Protein AF-A0A1H4U6W4-F1 (afdb_monomer_lite)

Structure (mmCIF, N/CA/C/O backbone):
data_AF-A0A1H4U6W4-F1
#
_entry.id   AF-A0A1H4U6W4-F1
#
loop_
_atom_site.group_PDB
_atom_site.id
_atom_site.type_symbol
_atom_site.label_atom_id
_atom_site.label_alt_id
_atom_site.label_comp_id
_atom_site.label_asym_id
_atom_site.label_entity_id
_atom_site.label_seq_id
_atom_site.pdbx_PDB_ins_code
_atom_site.Cartn_x
_atom_site.Cartn_y
_atom_site.Cartn_z
_atom_site.occupancy
_atom_site.B_iso_or_equiv
_atom_site.auth_seq_id
_atom_site.auth_comp_id
_atom_site.auth_asym_id
_atom_site.auth_atom_id
_atom_site.pdbx_PDB_model_num
ATOM 1 N N . MET A 1 1 ? 46.409 -3.070 49.818 1.00 46.53 1 MET A N 1
ATOM 2 C CA . MET A 1 1 ? 45.273 -2.183 49.478 1.00 46.53 1 MET A CA 1
ATOM 3 C C . MET A 1 1 ? 43.988 -2.820 49.989 1.00 46.53 1 MET A C 1
ATOM 5 O O . MET A 1 1 ? 43.854 -4.032 49.904 1.00 46.53 1 MET A O 1
ATOM 9 N N . ARG A 1 2 ? 43.127 -2.022 50.632 1.00 44.28 2 ARG A N 1
ATOM 10 C CA . ARG A 1 2 ? 41.906 -2.441 51.346 1.00 44.28 2 ARG A CA 1
ATOM 11 C C . ARG A 1 2 ? 40.832 -2.914 50.364 1.00 44.28 2 ARG A C 1
ATOM 13 O O . ARG A 1 2 ? 40.706 -2.347 49.285 1.00 44.28 2 ARG A O 1
ATOM 20 N N . GLY A 1 3 ? 40.068 -3.929 50.761 1.00 44.47 3 GLY A N 1
ATOM 21 C CA . GLY A 1 3 ? 38.990 -4.494 49.958 1.00 44.47 3 GLY A CA 1
ATOM 22 C C . GLY A 1 3 ? 37.718 -3.648 49.907 1.00 44.47 3 GLY A C 1
ATOM 23 O O . GLY A 1 3 ? 37.518 -2.744 50.721 1.00 44.47 3 GLY A O 1
ATOM 24 N N . LYS A 1 4 ? 36.846 -4.025 48.966 1.00 52.56 4 LYS A N 1
ATOM 25 C CA . LYS A 1 4 ? 35.406 -4.258 49.164 1.00 52.56 4 LYS A CA 1
ATOM 26 C C . LYS A 1 4 ? 34.798 -4.856 47.882 1.00 52.56 4 LYS A C 1
ATOM 28 O O . LYS A 1 4 ? 34.971 -4.270 46.816 1.00 52.56 4 LYS A O 1
ATOM 33 N N . PRO A 1 5 ? 34.079 -5.987 47.969 1.00 54.25 5 PRO A N 1
ATOM 34 C CA . PRO A 1 5 ? 33.158 -6.434 46.935 1.00 54.25 5 PRO A CA 1
ATOM 35 C C . PRO A 1 5 ? 31.818 -5.706 47.121 1.00 54.25 5 PRO A C 1
ATOM 37 O O . PRO A 1 5 ? 31.262 -5.720 48.217 1.00 54.25 5 PRO A O 1
ATOM 40 N N . SER A 1 6 ? 31.278 -5.101 46.063 1.00 52.56 6 SER A N 1
ATOM 41 C CA . SER A 1 6 ? 29.922 -4.535 46.078 1.00 52.56 6 SER A CA 1
ATOM 42 C C . SER A 1 6 ? 29.058 -5.217 45.023 1.00 52.56 6 SER A C 1
ATOM 44 O O . SER A 1 6 ? 29.023 -4.842 43.857 1.00 52.56 6 SER A O 1
ATOM 46 N N . THR A 1 7 ? 28.438 -6.306 45.474 1.00 53.44 7 THR A N 1
ATOM 47 C CA . THR A 1 7 ? 27.003 -6.592 45.338 1.00 53.44 7 THR A CA 1
ATOM 48 C C . THR A 1 7 ? 26.275 -6.088 44.084 1.00 53.44 7 THR A C 1
ATOM 50 O O . THR A 1 7 ? 25.830 -4.949 43.981 1.00 53.44 7 THR A O 1
ATOM 53 N N . ARG A 1 8 ? 26.016 -7.058 43.197 1.00 51.00 8 ARG A N 1
ATOM 54 C CA . ARG A 1 8 ? 24.739 -7.314 42.505 1.00 51.00 8 ARG A CA 1
ATOM 55 C C . ARG A 1 8 ? 23.576 -6.451 43.041 1.00 51.00 8 ARG A C 1
ATOM 57 O O . ARG A 1 8 ? 23.057 -6.735 44.119 1.00 51.00 8 ARG A O 1
ATOM 64 N N . ARG A 1 9 ? 23.099 -5.481 42.257 1.00 53.97 9 ARG A N 1
ATOM 65 C CA . ARG A 1 9 ? 21.716 -4.996 42.365 1.00 53.97 9 ARG A CA 1
ATOM 66 C C . ARG A 1 9 ? 20.900 -5.589 41.229 1.00 53.97 9 ARG A C 1
ATOM 68 O O . ARG A 1 9 ? 21.037 -5.220 40.069 1.00 53.97 9 ARG A O 1
ATOM 75 N N . ARG A 1 10 ? 20.106 -6.589 41.601 1.00 52.59 10 ARG A N 1
ATOM 76 C CA . ARG A 1 10 ? 18.840 -6.897 40.950 1.00 52.59 10 ARG A CA 1
ATOM 77 C C . ARG A 1 10 ? 17.852 -5.887 41.512 1.00 52.59 10 ARG A C 1
ATOM 79 O O . ARG A 1 10 ? 17.620 -5.930 42.713 1.00 52.59 10 ARG A O 1
ATOM 86 N N . ASP A 1 11 ? 17.273 -5.056 40.664 1.00 53.28 11 ASP A N 1
ATOM 87 C CA . ASP A 1 11 ? 16.037 -4.358 41.000 1.00 53.28 11 ASP A CA 1
ATOM 88 C C . ASP A 1 11 ? 14.939 -4.927 40.098 1.00 53.28 11 ASP A C 1
ATOM 90 O O . ASP A 1 11 ? 14.621 -4.445 39.015 1.00 53.28 11 ASP A O 1
ATOM 94 N N . THR A 1 12 ? 14.437 -6.074 40.550 1.00 48.12 12 THR A N 1
ATOM 95 C CA . THR A 1 12 ? 13.116 -6.616 40.245 1.00 48.12 12 THR A CA 1
ATOM 96 C C . THR A 1 12 ? 12.065 -5.663 40.804 1.00 48.12 12 THR A C 1
ATOM 98 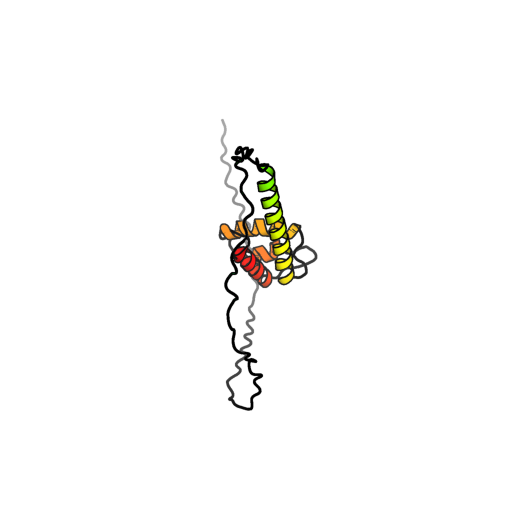O O . THR A 1 12 ? 11.915 -5.578 42.021 1.00 48.12 12 THR A O 1
ATOM 101 N N . LEU A 1 13 ? 11.311 -4.992 39.935 1.00 45.59 13 LEU A N 1
ATOM 102 C CA . LEU A 1 13 ? 10.029 -4.400 40.307 1.00 45.59 13 LEU A CA 1
ATOM 103 C C . LEU A 1 13 ? 8.924 -5.401 39.972 1.00 45.59 13 LEU A C 1
ATOM 105 O O . LEU A 1 13 ? 8.664 -5.722 38.814 1.00 45.59 13 LEU A O 1
ATOM 109 N N . ALA A 1 14 ? 8.345 -5.946 41.037 1.00 43.69 14 ALA A N 1
ATOM 110 C CA . ALA A 1 14 ? 7.230 -6.868 41.022 1.00 43.69 14 ALA A CA 1
ATOM 111 C C . ALA A 1 14 ? 5.891 -6.124 40.900 1.00 43.69 14 ALA A C 1
ATOM 113 O O . ALA A 1 14 ? 5.658 -5.133 41.582 1.00 43.69 14 ALA A O 1
ATOM 114 N N . ALA A 1 15 ? 5.042 -6.678 40.034 1.00 45.62 15 ALA A N 1
ATOM 115 C CA . ALA A 1 15 ? 3.615 -6.959 40.195 1.00 45.62 15 ALA A CA 1
ATOM 116 C C . ALA A 1 15 ? 2.697 -5.965 40.930 1.00 45.62 15 ALA A C 1
ATOM 118 O O . ALA A 1 15 ? 2.799 -5.747 42.132 1.00 45.62 15 ALA A O 1
ATOM 119 N N . SER A 1 16 ? 1.659 -5.542 40.207 1.00 45.97 16 SER A N 1
ATOM 120 C CA . SER A 1 16 ? 0.279 -5.270 40.650 1.00 45.97 16 SER A CA 1
ATOM 121 C C . SER A 1 16 ? -0.557 -5.128 39.365 1.00 45.97 16 SER A C 1
ATOM 123 O O . SER A 1 16 ? -0.086 -4.484 38.439 1.00 45.97 16 SER A O 1
ATOM 125 N N . ALA A 1 17 ? -1.760 -5.647 39.150 1.00 48.41 17 ALA A N 1
ATOM 126 C CA . ALA A 1 17 ? -2.612 -6.620 39.809 1.00 48.41 17 ALA A CA 1
ATOM 127 C C . ALA A 1 17 ? -3.635 -7.060 38.737 1.00 48.41 17 ALA A C 1
ATOM 129 O O . ALA A 1 17 ? -4.030 -6.263 37.885 1.00 48.41 17 ALA A O 1
ATOM 130 N N . ALA A 1 18 ? -4.036 -8.327 38.760 1.00 49.56 18 ALA A N 1
ATOM 131 C CA . ALA A 1 18 ? -5.099 -8.866 37.924 1.00 49.56 18 ALA A CA 1
ATOM 132 C C . ALA A 1 18 ? -6.479 -8.339 38.356 1.00 49.56 18 ALA A C 1
ATOM 134 O O . ALA A 1 18 ? -6.756 -8.294 39.549 1.00 49.56 18 ALA A O 1
ATOM 135 N N . LEU A 1 19 ? -7.328 -8.023 37.376 1.00 46.34 19 LEU A N 1
ATOM 136 C CA . LEU A 1 19 ? -8.802 -7.983 37.372 1.00 46.34 19 LEU A CA 1
ATOM 137 C C . LEU A 1 19 ? -9.170 -7.948 35.873 1.00 46.34 19 LEU A C 1
ATOM 139 O O . LEU A 1 19 ? -8.612 -7.137 35.147 1.00 46.34 19 LEU A O 1
ATOM 143 N N . GLY A 1 20 ? -10.016 -8.778 35.271 1.00 42.88 20 GLY A N 1
ATOM 144 C CA . GLY A 1 20 ? -10.996 -9.744 35.747 1.00 42.88 20 GLY A CA 1
ATOM 145 C C . GLY A 1 20 ? -12.145 -9.756 34.722 1.00 42.88 20 GLY A C 1
ATOM 146 O O . GLY A 1 20 ? -12.587 -8.684 34.331 1.00 42.88 20 GLY A O 1
ATOM 147 N N . ALA A 1 21 ? -12.594 -10.954 34.317 1.00 49.44 21 ALA A N 1
ATOM 148 C CA . ALA A 1 21 ? -13.807 -11.287 33.536 1.00 49.44 21 ALA A CA 1
ATOM 149 C C . ALA A 1 21 ? -13.911 -10.721 32.093 1.00 49.44 21 ALA A C 1
ATOM 151 O O . ALA A 1 21 ? -13.955 -9.521 31.877 1.00 49.44 21 ALA A O 1
ATOM 152 N N . ALA A 1 22 ? -13.862 -11.512 31.014 1.00 50.16 22 ALA A N 1
ATOM 153 C CA . ALA A 1 22 ? -14.763 -12.596 30.592 1.00 50.16 22 ALA A CA 1
ATOM 154 C C . ALA A 1 22 ? -16.222 -12.155 30.368 1.00 50.16 22 ALA A C 1
ATOM 156 O O . ALA A 1 22 ? -17.057 -12.294 31.254 1.00 50.16 22 ALA A O 1
ATOM 157 N N . THR A 1 23 ? -16.538 -11.747 29.137 1.00 49.44 23 THR A N 1
ATOM 158 C CA . THR A 1 23 ? -17.865 -11.951 28.539 1.00 49.44 23 THR A CA 1
ATOM 159 C C . THR A 1 23 ? -17.707 -12.386 27.082 1.00 49.44 23 THR A C 1
ATOM 161 O O . THR A 1 23 ? -17.345 -11.620 26.194 1.00 49.44 23 THR A O 1
ATOM 164 N N . VAL A 1 24 ? -17.958 -13.674 26.858 1.00 48.91 24 VAL A N 1
ATOM 165 C CA . VAL A 1 24 ? -18.240 -14.259 25.549 1.00 48.91 24 VAL A CA 1
ATOM 166 C C . VAL A 1 24 ? -19.723 -14.017 25.280 1.00 48.91 24 VAL A C 1
ATOM 168 O O . VAL A 1 24 ? -20.562 -14.497 26.037 1.00 48.91 24 VAL A O 1
ATOM 171 N N . LEU A 1 25 ? -20.051 -13.304 24.206 1.00 47.47 25 LEU A N 1
ATOM 172 C CA . LEU A 1 25 ? -21.376 -13.363 23.592 1.00 47.47 25 LEU A CA 1
ATOM 173 C C . LEU A 1 25 ? -21.208 -13.911 22.177 1.00 47.47 25 LEU A C 1
ATOM 175 O O . LEU A 1 25 ? -20.931 -13.193 21.221 1.00 47.47 25 LEU A O 1
ATOM 179 N N . LEU A 1 26 ? -21.341 -15.233 22.091 1.00 46.50 26 LEU A N 1
ATOM 180 C CA . LEU A 1 26 ? -21.614 -15.955 20.860 1.00 46.50 26 LEU A CA 1
ATOM 181 C C . LEU A 1 26 ? -22.998 -15.519 20.362 1.00 46.50 26 LEU A C 1
ATOM 183 O O . LEU A 1 26 ? -24.005 -15.944 20.923 1.00 46.50 26 LEU A O 1
ATOM 187 N N . LEU A 1 27 ? -23.067 -14.709 19.303 1.00 49.84 27 LEU A N 1
ATOM 188 C CA . LEU A 1 27 ? -24.249 -14.723 18.443 1.00 49.84 27 LEU A CA 1
ATOM 189 C C . LEU A 1 27 ? -24.073 -15.831 17.407 1.00 49.84 27 LEU A C 1
ATOM 191 O O . LEU A 1 27 ? -23.574 -15.637 16.302 1.00 49.84 27 LEU A O 1
ATOM 195 N N . THR A 1 28 ? -24.501 -17.020 17.817 1.00 48.09 28 THR A N 1
ATOM 196 C CA . THR A 1 28 ? -24.935 -18.106 16.945 1.00 48.09 28 THR A CA 1
ATOM 197 C C . THR A 1 28 ? -26.137 -17.639 16.124 1.00 48.09 28 THR A C 1
ATOM 199 O O . THR A 1 28 ? -27.280 -17.728 16.569 1.00 48.09 28 THR A O 1
ATOM 202 N N . GLY A 1 29 ? -25.883 -17.132 14.920 1.00 37.94 29 GLY A N 1
ATOM 203 C CA . GLY A 1 29 ? -26.891 -17.003 13.872 1.00 37.94 29 GLY A CA 1
ATOM 204 C C . GLY A 1 29 ? -27.026 -18.330 13.134 1.00 37.94 29 GLY A C 1
ATOM 205 O O . GLY A 1 29 ? -26.428 -18.516 12.081 1.00 37.94 29 GLY A O 1
ATOM 206 N N . CYS A 1 30 ? -27.765 -19.262 13.734 1.00 47.97 30 CYS A N 1
ATOM 207 C CA . CYS A 1 30 ? -28.233 -20.483 13.092 1.00 47.97 30 CYS A CA 1
ATOM 208 C C . CYS A 1 30 ? -29.478 -20.112 12.272 1.00 47.97 30 CYS A C 1
ATOM 210 O O . CYS A 1 30 ? -30.535 -19.853 12.842 1.00 47.97 30 CYS A O 1
ATOM 212 N N . GLY A 1 31 ? -29.330 -20.000 10.954 1.00 36.12 31 GLY A N 1
ATOM 213 C CA . GLY A 1 31 ? -30.431 -19.845 10.007 1.00 36.12 31 GLY A CA 1
ATOM 214 C C . GLY A 1 31 ? -30.396 -21.020 9.044 1.00 36.12 31 GLY A C 1
ATOM 215 O O . GLY A 1 31 ? -29.570 -21.051 8.139 1.00 36.12 31 GLY A O 1
ATOM 216 N N . THR A 1 32 ? -31.239 -22.003 9.332 1.00 43.62 32 THR A N 1
ATOM 217 C CA . THR A 1 32 ? -31.476 -23.243 8.592 1.00 43.62 32 THR A CA 1
ATOM 218 C C . THR A 1 32 ? -32.177 -23.015 7.254 1.00 43.62 32 THR A C 1
ATOM 220 O O . THR A 1 32 ? -33.007 -22.115 7.132 1.00 43.62 32 THR A O 1
ATOM 223 N N . ASP A 1 33 ? -31.846 -23.900 6.313 1.00 47.81 33 ASP A N 1
ATOM 224 C CA . ASP A 1 33 ? -32.457 -24.201 5.017 1.00 47.81 33 ASP A CA 1
ATOM 225 C C . ASP A 1 33 ? -33.963 -23.933 4.844 1.00 47.81 33 ASP A C 1
ATOM 227 O O . ASP A 1 33 ? -34.784 -24.226 5.714 1.00 47.81 33 ASP A O 1
ATOM 231 N N . GLY A 1 34 ? -34.310 -23.502 3.627 1.00 39.22 34 GLY A N 1
ATOM 232 C CA . GLY A 1 34 ? -35.661 -23.527 3.069 1.00 39.22 34 GLY A CA 1
ATOM 233 C C . GLY A 1 34 ? -35.644 -23.324 1.546 1.00 39.22 34 GLY A C 1
ATOM 234 O O . GLY A 1 34 ? -35.287 -22.252 1.071 1.00 39.22 34 GLY A O 1
ATOM 235 N N . GLU A 1 35 ? -35.994 -24.391 0.823 1.00 37.75 35 GLU A N 1
ATOM 236 C CA . GLU A 1 35 ? -36.206 -24.599 -0.628 1.00 37.75 35 GLU A CA 1
ATOM 237 C C . GLU A 1 35 ? -36.705 -23.383 -1.459 1.00 37.75 35 GLU A C 1
ATOM 239 O O . GLU A 1 35 ? -37.514 -22.601 -0.975 1.00 37.75 35 GLU A O 1
ATOM 244 N N . ARG A 1 36 ? -36.174 -23.087 -2.671 1.00 45.81 36 ARG A N 1
ATOM 245 C CA . ARG A 1 36 ? -36.435 -23.676 -4.032 1.00 45.81 36 ARG A CA 1
ATOM 246 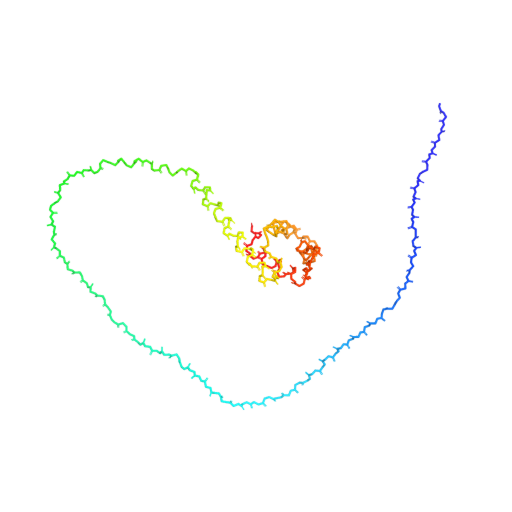C C . ARG A 1 36 ? -37.874 -23.398 -4.561 1.00 45.81 36 ARG A C 1
ATOM 248 O O . ARG A 1 36 ? -38.772 -23.349 -3.734 1.00 45.81 36 ARG A O 1
ATOM 255 N N . PRO A 1 37 ? -38.204 -23.425 -5.880 1.00 48.38 37 PRO A N 1
ATOM 256 C CA . PRO A 1 37 ? -37.551 -23.019 -7.143 1.00 48.38 37 PRO A CA 1
ATOM 257 C C . PRO A 1 37 ? -38.419 -22.055 -8.028 1.00 48.38 37 PRO A C 1
ATOM 259 O O . PRO A 1 37 ? -39.569 -21.779 -7.721 1.00 48.38 37 PRO A O 1
ATOM 262 N N . GLU A 1 38 ? -37.864 -21.673 -9.193 1.00 39.09 38 GLU A N 1
ATOM 263 C CA . GLU A 1 38 ? -38.529 -21.303 -10.472 1.00 39.09 38 GLU A CA 1
ATOM 264 C C . GLU A 1 38 ? -39.336 -19.990 -10.591 1.00 39.09 38 GLU A C 1
ATOM 266 O O . GLU A 1 38 ? -40.408 -19.833 -10.024 1.00 39.09 38 GLU A O 1
ATOM 271 N N . ALA A 1 39 ? -38.897 -19.105 -11.498 1.00 39.84 39 ALA A N 1
ATOM 272 C CA . ALA A 1 39 ? -39.511 -18.995 -12.830 1.00 39.84 39 ALA A CA 1
ATOM 273 C C . ALA A 1 39 ? -38.740 -18.010 -13.737 1.00 39.84 39 ALA A C 1
ATOM 275 O O . ALA A 1 39 ? -38.500 -16.867 -13.364 1.00 39.84 39 ALA A O 1
ATOM 276 N N . SER A 1 40 ? -38.427 -18.496 -14.944 1.00 38.16 40 SER A N 1
ATOM 277 C CA . SER A 1 40 ? -38.322 -17.782 -16.230 1.00 38.16 40 SER A CA 1
ATOM 278 C C . SER A 1 40 ? -37.313 -16.625 -16.347 1.00 38.16 40 SER A C 1
ATOM 280 O O . SER A 1 40 ? -37.494 -15.540 -15.819 1.00 38.16 40 SER A O 1
ATOM 282 N N . SER A 1 41 ? -36.167 -16.845 -16.996 1.00 45.22 41 SER A N 1
ATOM 283 C CA . SER A 1 41 ? -36.013 -16.825 -18.462 1.00 45.22 41 SER A CA 1
ATOM 284 C C . SER A 1 41 ? -36.179 -15.421 -19.042 1.00 45.22 41 SER A C 1
ATOM 286 O O . SER A 1 41 ? -37.282 -15.049 -19.404 1.00 45.22 41 SER A O 1
ATOM 288 N N . ASP A 1 42 ? -35.064 -14.711 -19.226 1.00 39.00 42 ASP A N 1
ATOM 289 C CA . ASP A 1 42 ? -34.820 -14.037 -20.500 1.00 39.00 42 ASP A CA 1
ATOM 290 C C . ASP A 1 42 ? -33.318 -13.899 -20.769 1.00 39.00 42 ASP A C 1
ATOM 292 O O . ASP A 1 42 ? -32.539 -13.323 -20.010 1.00 39.00 42 ASP A O 1
ATOM 296 N N . LYS A 1 43 ? -32.925 -14.520 -21.876 1.00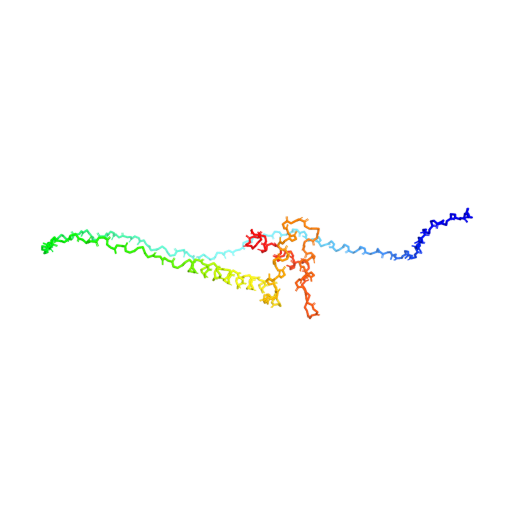 41.91 43 LYS A N 1
ATOM 297 C CA . LYS A 1 43 ? -31.586 -14.577 -22.446 1.00 41.91 43 LYS A CA 1
ATOM 298 C C . LYS A 1 43 ? -31.580 -13.627 -23.639 1.00 41.91 43 LYS A C 1
ATOM 300 O O . LYS A 1 43 ? -32.274 -13.919 -24.610 1.00 41.91 43 LYS A O 1
ATOM 305 N N . PRO A 1 44 ? -30.751 -12.575 -23.669 1.00 43.78 44 PRO A N 1
ATOM 306 C CA . PRO A 1 44 ? -30.382 -11.975 -24.936 1.00 43.78 44 PRO A CA 1
ATOM 307 C C . PRO A 1 44 ? -29.278 -12.831 -25.560 1.00 43.78 44 PRO A C 1
ATOM 309 O O . PRO A 1 44 ? -28.180 -12.973 -25.021 1.00 43.78 44 PRO A O 1
ATOM 312 N N . SER A 1 45 ? -29.615 -13.466 -26.678 1.00 44.81 45 SER A N 1
ATOM 313 C CA . SER A 1 45 ? -28.698 -14.227 -27.524 1.00 44.81 45 SER A CA 1
ATOM 314 C C . SER A 1 45 ? -27.475 -13.407 -27.961 1.00 44.81 45 SER A C 1
ATOM 316 O O . SER A 1 45 ? -27.596 -12.205 -28.199 1.00 44.81 45 SER A O 1
ATOM 318 N N . PRO A 1 46 ? -26.313 -14.057 -28.165 1.00 42.75 46 PRO A N 1
ATOM 319 C CA . PRO A 1 46 ? -25.207 -13.454 -28.891 1.00 42.75 46 PRO A CA 1
ATOM 320 C C . PRO A 1 46 ? -25.626 -13.274 -30.353 1.00 42.75 46 PRO A C 1
ATOM 322 O O . PRO A 1 46 ? -26.009 -14.237 -31.022 1.00 42.75 46 PRO A O 1
ATOM 325 N N . ALA A 1 47 ? -25.566 -12.043 -30.857 1.00 43.25 47 ALA A N 1
ATOM 326 C CA . ALA A 1 47 ? -25.700 -11.795 -32.282 1.00 43.25 47 ALA A CA 1
ATOM 327 C C . ALA A 1 47 ? -24.484 -12.401 -32.997 1.00 43.25 47 ALA A C 1
ATOM 329 O O . ALA A 1 47 ? -23.370 -11.885 -32.931 1.00 43.25 47 ALA A O 1
ATOM 330 N N . MET A 1 48 ? -24.714 -13.538 -33.649 1.00 42.38 48 MET A N 1
ATOM 331 C CA . MET A 1 48 ? -23.843 -14.077 -34.680 1.00 42.38 48 MET A CA 1
ATOM 332 C C . MET A 1 48 ? -24.023 -13.246 -35.951 1.00 42.38 48 MET A C 1
ATOM 334 O O . MET A 1 48 ? -25.129 -13.162 -36.481 1.00 42.38 48 MET A O 1
ATOM 338 N N . THR A 1 49 ? -22.933 -12.706 -36.488 1.00 42.38 49 THR A N 1
ATOM 339 C CA . THR A 1 49 ? -22.839 -12.383 -37.916 1.00 42.38 49 THR A CA 1
ATOM 340 C C . THR A 1 49 ? -21.623 -13.082 -38.496 1.00 42.38 49 THR A C 1
ATOM 342 O O . THR A 1 49 ? -20.493 -12.900 -38.046 1.00 42.38 49 THR A O 1
ATOM 345 N N . SER A 1 50 ? -21.922 -13.945 -39.460 1.00 40.59 50 SER A N 1
ATOM 346 C CA . SER A 1 50 ? -21.029 -14.868 -40.141 1.00 40.59 50 SER A CA 1
ATOM 347 C C . SER A 1 50 ? -20.188 -14.210 -41.241 1.00 40.59 50 SER A C 1
ATOM 349 O O . SER A 1 50 ? -20.652 -13.316 -41.937 1.00 40.59 50 SER A O 1
ATOM 351 N N . ALA A 1 51 ? -19.020 -14.823 -41.448 1.00 39.66 51 ALA A N 1
ATOM 352 C CA . ALA A 1 51 ? -18.362 -15.131 -42.724 1.00 39.66 51 ALA A CA 1
ATOM 353 C C . ALA A 1 51 ? -17.682 -14.024 -43.568 1.00 39.66 51 ALA A C 1
ATOM 355 O O . ALA A 1 51 ? -18.296 -13.197 -44.233 1.00 39.66 51 ALA A O 1
ATOM 356 N N . THR A 1 52 ? -16.355 -14.177 -43.617 1.00 47.81 52 THR A N 1
ATOM 357 C CA . THR A 1 52 ? -15.336 -13.725 -44.583 1.00 47.81 52 THR A CA 1
ATOM 358 C C . THR A 1 52 ? -15.606 -14.188 -46.031 1.00 47.81 52 THR A C 1
ATOM 360 O O . THR A 1 52 ? -16.162 -15.270 -46.224 1.00 47.81 52 THR A O 1
ATOM 363 N N . PRO A 1 53 ? -15.120 -13.447 -47.053 1.00 46.78 53 PRO A N 1
ATOM 364 C CA . PRO A 1 53 ? -14.105 -14.041 -47.937 1.00 46.78 53 PRO A CA 1
ATOM 365 C C . PRO A 1 53 ? -12.972 -13.083 -48.387 1.00 46.78 53 PRO A C 1
ATOM 367 O O . PRO A 1 53 ? -13.218 -12.002 -48.904 1.00 46.78 53 PRO A O 1
ATOM 370 N N . SER A 1 54 ? -11.744 -13.585 -48.204 1.00 44.47 54 SER A N 1
ATOM 371 C CA . SER A 1 54 ? -10.518 -13.582 -49.034 1.00 44.47 54 SER A CA 1
ATOM 372 C C . SER A 1 54 ? -9.929 -12.325 -49.733 1.00 44.47 54 SER A C 1
ATOM 374 O O . SER A 1 54 ? -10.646 -11.438 -50.183 1.00 44.47 54 SER A O 1
ATOM 376 N N . PRO A 1 55 ? -8.579 -12.278 -49.877 1.00 53.03 55 PRO A N 1
ATOM 377 C CA . PRO A 1 55 ? -7.801 -11.097 -50.274 1.00 53.03 55 PRO A CA 1
ATOM 378 C C . PRO A 1 55 ? -7.622 -10.959 -51.799 1.00 53.03 55 PRO A C 1
ATOM 380 O O . PRO A 1 55 ? -7.633 -11.968 -52.509 1.00 53.03 55 PRO A O 1
ATOM 383 N N . PRO A 1 56 ? -7.330 -9.757 -52.329 1.00 52.47 56 PRO A N 1
ATOM 384 C CA . PRO A 1 56 ? -6.799 -9.635 -53.681 1.00 52.47 56 PRO A CA 1
ATOM 385 C C . PRO A 1 56 ? -5.302 -10.004 -53.737 1.00 52.47 56 PRO A C 1
ATOM 387 O O . PRO A 1 56 ? -4.470 -9.466 -53.008 1.00 52.47 56 PRO A O 1
ATOM 390 N N . THR A 1 57 ? -4.974 -10.935 -54.634 1.00 47.31 57 THR A N 1
ATOM 391 C CA . THR A 1 57 ? -3.624 -11.326 -55.089 1.00 47.31 57 THR A CA 1
ATOM 392 C C . THR A 1 57 ? -3.064 -10.289 -56.101 1.00 47.31 57 THR A C 1
ATOM 394 O O . THR A 1 57 ? -3.815 -9.450 -56.604 1.00 47.31 57 THR A O 1
ATOM 397 N N . PRO A 1 58 ? -1.745 -10.291 -56.389 1.00 48.09 58 PRO A N 1
ATOM 398 C CA . PRO A 1 58 ? -0.975 -9.133 -56.847 1.00 48.09 58 PRO A CA 1
ATOM 399 C C . PRO A 1 58 ? -1.067 -8.872 -58.356 1.00 48.09 58 PRO A C 1
ATOM 401 O O . PRO A 1 58 ? -1.181 -9.797 -59.159 1.00 48.09 58 PRO A O 1
ATOM 404 N N . LYS A 1 59 ? -0.890 -7.606 -58.754 1.00 41.03 59 LYS A N 1
ATOM 405 C CA . LYS A 1 59 ? -0.509 -7.240 -60.125 1.00 41.03 59 LYS A CA 1
ATOM 406 C C . LYS A 1 59 ? 0.957 -6.828 -60.165 1.00 41.03 59 LYS A C 1
ATOM 408 O O . LYS A 1 59 ? 1.392 -5.949 -59.428 1.00 41.03 59 LYS A O 1
ATOM 413 N N . ALA A 1 60 ? 1.692 -7.507 -61.035 1.00 38.69 60 ALA A N 1
ATOM 414 C CA . ALA A 1 60 ? 3.081 -7.249 -61.350 1.00 38.69 60 ALA A CA 1
ATOM 415 C C . ALA A 1 60 ? 3.257 -6.041 -62.286 1.00 38.69 60 ALA A C 1
ATOM 417 O O . ALA A 1 60 ? 2.394 -5.745 -63.109 1.00 38.69 60 ALA A O 1
ATOM 418 N N . SER A 1 61 ? 4.482 -5.513 -62.225 1.00 41.66 61 SER A N 1
ATOM 419 C CA . SER A 1 61 ? 5.246 -4.880 -63.305 1.00 41.66 61 SER A CA 1
ATOM 420 C C . SER A 1 61 ? 4.977 -3.406 -63.623 1.00 41.66 61 SER A C 1
ATOM 422 O O . SER A 1 61 ? 4.041 -3.068 -64.334 1.00 41.66 61 SER A O 1
ATOM 424 N N . THR A 1 62 ? 5.906 -2.550 -63.182 1.00 37.81 62 THR A N 1
ATOM 425 C CA . THR A 1 62 ? 6.897 -1.948 -64.099 1.00 37.81 62 THR A CA 1
ATOM 426 C C . THR A 1 62 ? 8.087 -1.413 -63.297 1.00 37.81 62 THR A C 1
ATOM 428 O O . THR A 1 62 ? 7.934 -0.501 -62.488 1.00 37.81 62 THR A O 1
ATOM 431 N N . SER A 1 63 ? 9.273 -1.989 -63.519 1.00 46.62 63 SER A N 1
ATOM 432 C CA . SER A 1 63 ? 10.559 -1.383 -63.151 1.00 46.62 63 SER A CA 1
ATOM 433 C C . SER A 1 63 ? 10.793 -0.096 -63.940 1.00 46.62 63 SER A C 1
ATOM 435 O O . SER A 1 63 ? 10.531 -0.065 -65.144 1.00 46.62 63 SER A O 1
ATOM 437 N N . PRO A 1 64 ? 11.441 0.894 -63.316 1.00 41.78 64 PRO A N 1
ATOM 438 C CA . PRO A 1 64 ? 12.507 1.626 -63.984 1.00 41.78 64 PRO A CA 1
ATOM 439 C C . PRO A 1 64 ? 13.865 1.257 -63.383 1.00 41.78 64 PRO A C 1
ATOM 441 O O . PRO A 1 64 ? 13.984 0.894 -62.215 1.00 41.78 64 PRO A O 1
ATOM 444 N N . ALA A 1 65 ? 14.868 1.312 -64.247 1.00 41.47 65 ALA A N 1
ATOM 445 C CA . ALA A 1 65 ? 16.221 0.824 -64.066 1.00 41.47 65 ALA A CA 1
ATOM 446 C C . ALA A 1 65 ? 16.934 1.299 -62.789 1.00 41.47 65 ALA A C 1
ATOM 448 O O . ALA A 1 65 ? 16.868 2.459 -62.390 1.00 41.47 65 ALA A O 1
ATOM 449 N N . THR A 1 66 ? 17.713 0.375 -62.236 1.00 48.59 66 THR A N 1
ATOM 450 C CA . THR A 1 66 ? 18.860 0.607 -61.362 1.00 48.59 66 THR A CA 1
ATOM 451 C C . THR A 1 66 ? 19.846 1.595 -61.997 1.00 48.59 66 THR A C 1
ATOM 453 O O . THR A 1 66 ? 20.280 1.368 -63.128 1.00 48.59 66 THR A O 1
ATOM 456 N N . PRO A 1 67 ? 20.332 2.591 -61.244 1.00 47.47 67 PRO A N 1
ATOM 457 C CA . PRO A 1 67 ? 21.729 2.975 -61.305 1.00 47.47 67 PRO A CA 1
ATOM 458 C C . PRO A 1 67 ? 22.435 2.336 -60.114 1.00 47.47 67 PRO A C 1
ATOM 460 O O . PRO A 1 67 ? 22.088 2.567 -58.956 1.00 47.47 67 PRO A O 1
ATOM 463 N N . SER A 1 68 ? 23.419 1.499 -60.423 1.00 52.34 68 SER A N 1
ATOM 464 C CA . SER A 1 68 ? 24.362 0.956 -59.460 1.00 52.34 68 SER A CA 1
ATOM 465 C C . SER A 1 68 ? 25.028 2.094 -58.695 1.00 52.34 68 SER A C 1
ATOM 467 O O . SER A 1 68 ? 25.760 2.891 -59.276 1.00 52.34 68 SER A O 1
ATOM 469 N N . ALA A 1 69 ? 24.832 2.116 -57.386 1.00 48.38 69 ALA A N 1
ATOM 470 C CA . ALA A 1 69 ? 25.780 2.689 -56.451 1.00 48.38 69 ALA A CA 1
ATOM 471 C C . ALA A 1 69 ? 25.764 1.786 -55.212 1.00 48.38 69 ALA A C 1
ATOM 473 O O . ALA A 1 69 ? 24.683 1.564 -54.660 1.00 48.38 69 ALA A O 1
ATOM 474 N N . PRO A 1 70 ? 26.900 1.213 -54.775 1.00 49.31 70 PRO A N 1
ATOM 475 C CA . PRO A 1 70 ? 26.948 0.665 -53.430 1.00 49.31 70 PRO A CA 1
ATOM 476 C C . PRO A 1 70 ? 26.642 1.831 -52.480 1.00 49.31 70 PRO A C 1
ATOM 478 O O . PRO A 1 70 ? 27.318 2.859 -52.583 1.00 49.31 70 PRO A O 1
ATOM 481 N N . PRO A 1 71 ? 25.638 1.753 -51.586 1.00 49.50 71 PRO A N 1
ATOM 482 C CA . PRO A 1 71 ? 25.625 2.679 -50.474 1.00 49.50 71 PRO A CA 1
ATOM 483 C C . PRO A 1 71 ? 26.901 2.368 -49.701 1.00 49.50 71 PRO A C 1
ATOM 485 O O . PRO A 1 71 ? 27.059 1.279 -49.151 1.00 49.50 71 PRO A O 1
ATOM 488 N N . THR A 1 72 ? 27.859 3.287 -49.750 1.00 50.81 72 THR A N 1
ATOM 489 C CA . THR A 1 72 ? 28.982 3.290 -48.829 1.00 50.81 72 THR A CA 1
ATOM 490 C C . THR A 1 72 ? 28.358 3.210 -47.447 1.00 50.81 72 THR A C 1
ATOM 492 O O . THR A 1 72 ? 27.638 4.124 -47.041 1.00 50.81 72 THR A O 1
ATOM 495 N N . ASP A 1 73 ? 28.530 2.062 -46.797 1.00 50.16 73 ASP A N 1
ATOM 496 C CA . ASP A 1 73 ? 27.953 1.728 -45.504 1.00 50.16 73 ASP A CA 1
ATOM 497 C C . ASP A 1 73 ? 28.673 2.569 -44.442 1.00 50.16 73 ASP A C 1
ATOM 499 O O . ASP A 1 73 ? 29.519 2.119 -43.679 1.00 50.16 73 ASP A O 1
ATOM 503 N N . HIS A 1 74 ? 28.382 3.866 -44.453 1.00 51.09 74 HIS A N 1
ATOM 504 C CA . HIS A 1 74 ? 28.643 4.780 -43.363 1.00 51.09 74 HIS A CA 1
ATOM 505 C C . HIS A 1 74 ? 27.429 4.736 -42.438 1.00 51.09 74 HIS A C 1
ATOM 507 O O . HIS A 1 74 ? 26.825 5.764 -42.130 1.00 51.09 74 HIS A O 1
ATOM 513 N N . ARG A 1 75 ? 27.063 3.539 -41.957 1.00 51.25 75 ARG A N 1
ATOM 514 C CA . ARG A 1 75 ? 26.436 3.451 -40.641 1.00 51.25 75 ARG A CA 1
ATOM 515 C C . ARG A 1 75 ? 27.492 3.910 -39.645 1.00 51.25 75 ARG A C 1
ATOM 517 O O . ARG A 1 75 ? 28.233 3.112 -39.079 1.00 51.25 75 ARG A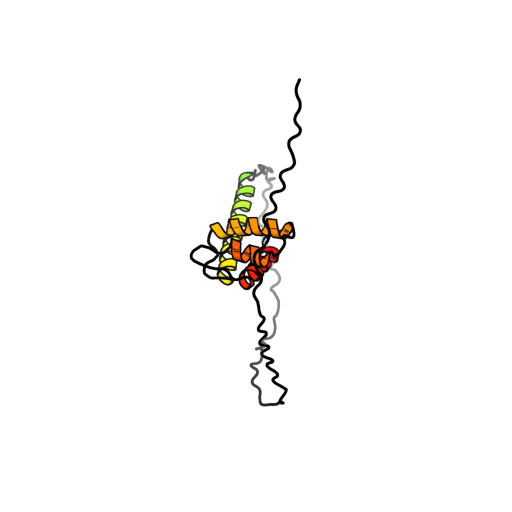 O 1
ATOM 524 N N . LEU A 1 76 ? 27.569 5.228 -39.461 1.00 54.50 76 LEU A N 1
ATOM 525 C CA . LEU A 1 76 ? 28.043 5.783 -38.206 1.00 54.50 76 LEU A CA 1
ATOM 526 C C . LEU A 1 76 ? 27.322 4.986 -37.114 1.00 54.50 76 LEU A C 1
ATOM 528 O O . LEU A 1 76 ? 26.094 4.840 -37.209 1.00 54.50 76 LEU A O 1
ATOM 532 N N . PRO A 1 77 ? 28.038 4.407 -36.137 1.00 58.38 77 PRO A N 1
ATOM 533 C CA . PRO A 1 77 ? 27.381 3.870 -34.966 1.00 58.38 77 PRO A CA 1
ATOM 534 C C . PRO A 1 77 ? 26.498 4.997 -34.440 1.00 58.38 77 PRO A C 1
ATOM 536 O O . PRO A 1 77 ? 27.000 6.055 -34.067 1.00 58.38 77 PRO A O 1
ATOM 539 N N . VAL A 1 78 ? 25.177 4.824 -34.492 1.00 58.59 78 VAL A N 1
ATOM 540 C CA . VAL A 1 78 ? 24.294 5.646 -33.676 1.00 58.59 78 VAL A CA 1
ATOM 541 C C . VAL A 1 78 ? 24.633 5.208 -32.260 1.00 58.59 78 VAL A C 1
ATOM 543 O O . VAL A 1 78 ? 24.104 4.212 -31.769 1.00 58.59 78 VAL A O 1
ATOM 546 N N . GLU A 1 79 ? 25.617 5.876 -31.659 1.00 54.69 79 GLU A N 1
ATOM 547 C CA . GLU A 1 79 ? 25.823 5.869 -30.222 1.00 54.69 79 GLU A CA 1
ATOM 548 C C . GLU A 1 79 ? 24.527 6.414 -29.642 1.00 54.69 79 GLU A C 1
ATOM 550 O O . GLU A 1 79 ? 24.291 7.619 -29.599 1.00 54.69 79 GLU A O 1
ATOM 555 N N . VAL A 1 80 ? 23.628 5.499 -29.284 1.00 58.19 80 VAL A N 1
ATOM 556 C CA . VAL A 1 80 ? 22.533 5.822 -28.384 1.00 58.19 80 VAL A CA 1
ATOM 557 C C . VAL A 1 80 ? 23.225 6.365 -27.137 1.00 58.19 80 VAL A C 1
ATOM 559 O O . VAL A 1 80 ? 24.011 5.622 -26.540 1.00 58.19 80 VAL A O 1
ATOM 562 N N . PRO A 1 81 ? 23.021 7.642 -26.767 1.00 61.66 81 PRO A N 1
ATOM 563 C CA . PRO A 1 81 ? 23.622 8.176 -25.559 1.00 61.66 81 PRO A CA 1
ATOM 564 C C . PRO A 1 81 ? 23.217 7.252 -24.414 1.00 61.66 81 PRO A C 1
ATOM 566 O O . PRO A 1 81 ? 22.026 6.972 -24.266 1.00 61.66 81 PRO A O 1
ATOM 569 N N . SER A 1 82 ? 24.179 6.754 -23.631 1.00 62.97 82 SER A N 1
ATOM 570 C CA . SER A 1 82 ? 23.904 5.857 -22.494 1.00 62.97 82 SER A CA 1
ATOM 571 C C . SER A 1 82 ? 22.793 6.388 -21.575 1.00 62.97 82 SER A C 1
ATOM 573 O O . SER A 1 82 ? 22.054 5.607 -20.985 1.00 62.97 82 SER A O 1
ATOM 575 N N . ASP A 1 83 ? 22.629 7.711 -21.543 1.00 67.19 83 ASP A N 1
ATOM 576 C CA . ASP A 1 83 ? 21.608 8.459 -20.810 1.00 67.19 83 ASP A CA 1
ATOM 577 C C . ASP A 1 83 ? 20.158 8.113 -21.213 1.00 67.19 83 ASP A C 1
ATOM 579 O O . ASP A 1 83 ? 19.257 8.075 -20.380 1.00 67.19 83 ASP A O 1
ATOM 583 N N . ALA A 1 84 ? 19.906 7.756 -22.480 1.00 66.38 84 ALA A N 1
ATOM 584 C CA . ALA A 1 84 ? 18.562 7.386 -22.935 1.00 66.38 84 ALA A CA 1
ATOM 585 C C . ALA A 1 84 ? 18.049 6.102 -22.258 1.00 66.38 84 ALA A C 1
ATOM 587 O O . ALA A 1 84 ? 16.849 5.947 -22.026 1.00 66.38 84 ALA A O 1
ATOM 588 N N . GLY A 1 85 ? 18.960 5.179 -21.928 1.00 75.44 85 GLY A N 1
ATOM 589 C CA . GLY A 1 85 ? 18.627 3.951 -21.213 1.00 75.44 85 GLY A CA 1
ATOM 590 C C . GLY A 1 85 ? 18.307 4.188 -19.739 1.00 75.44 85 GLY A C 1
ATOM 591 O O . GLY A 1 85 ? 17.488 3.462 -19.178 1.00 75.44 85 GLY A O 1
ATOM 592 N N . ASP A 1 86 ? 18.921 5.192 -19.119 1.00 81.56 86 ASP A N 1
ATOM 593 C CA . ASP A 1 86 ? 18.672 5.532 -17.721 1.00 81.56 86 ASP A CA 1
ATOM 594 C C . ASP A 1 86 ? 17.405 6.376 -17.579 1.00 81.56 86 ASP A C 1
ATOM 596 O O . ASP A 1 86 ? 16.552 6.034 -16.762 1.00 81.56 86 ASP A O 1
ATOM 600 N N . GLN A 1 87 ? 17.176 7.344 -18.471 1.00 80.31 87 GLN A N 1
ATOM 601 C CA . GLN A 1 87 ? 15.913 8.084 -18.520 1.00 80.31 87 GLN A CA 1
ATOM 602 C C . GLN A 1 87 ? 14.703 7.150 -18.686 1.00 80.31 87 GLN A C 1
ATOM 604 O O . GLN A 1 87 ? 13.721 7.273 -17.959 1.00 80.31 87 GLN A O 1
ATOM 609 N N . ALA A 1 88 ? 14.788 6.157 -19.578 1.00 82.81 88 ALA A N 1
ATOM 610 C CA . ALA A 1 88 ? 13.704 5.194 -19.774 1.00 82.81 88 ALA A CA 1
ATOM 611 C C . ALA A 1 88 ? 13.408 4.356 -18.513 1.00 82.81 88 ALA A C 1
ATOM 613 O O . ALA A 1 88 ? 12.258 3.988 -18.268 1.00 82.81 88 ALA A O 1
ATOM 614 N N . LYS A 1 89 ? 14.423 4.043 -17.696 1.00 83.00 89 LYS A N 1
ATOM 615 C CA . LYS A 1 89 ? 14.219 3.340 -16.417 1.00 83.00 89 LYS A CA 1
ATOM 616 C C . LYS A 1 89 ? 13.541 4.244 -15.399 1.00 83.00 89 LYS A C 1
ATOM 618 O O . LYS A 1 89 ? 12.607 3.795 -14.739 1.00 83.00 89 LYS A O 1
ATOM 623 N N . GLU A 1 90 ? 13.983 5.493 -15.292 1.00 86.50 90 GLU A N 1
ATOM 624 C CA . GLU A 1 90 ? 13.384 6.473 -14.384 1.00 86.50 90 GLU A CA 1
ATOM 625 C C . GLU A 1 90 ? 11.916 6.741 -14.742 1.00 86.50 90 GLU A C 1
ATOM 627 O O . GLU A 1 90 ? 11.057 6.742 -13.860 1.00 86.50 90 GLU A O 1
ATOM 632 N N . ASP A 1 91 ? 11.592 6.841 -16.033 1.00 88.44 91 ASP A N 1
ATOM 633 C CA . ASP A 1 91 ? 10.211 6.992 -16.504 1.00 88.44 91 ASP A CA 1
ATOM 634 C C . ASP A 1 91 ? 9.346 5.784 -16.103 1.00 88.44 91 ASP A C 1
ATOM 636 O O . ASP A 1 91 ? 8.234 5.939 -15.591 1.00 88.44 91 ASP A O 1
ATOM 640 N N . MET A 1 92 ? 9.869 4.564 -16.261 1.00 87.50 92 MET A N 1
ATOM 641 C CA . MET A 1 92 ? 9.175 3.336 -15.852 1.00 87.50 92 MET A CA 1
ATOM 642 C C . MET A 1 92 ? 8.978 3.250 -14.332 1.00 87.50 92 MET A C 1
ATOM 644 O O . MET A 1 92 ? 7.927 2.794 -13.869 1.00 87.50 92 MET A O 1
ATOM 648 N N . LEU A 1 93 ? 9.958 3.699 -13.542 1.00 87.44 93 LEU A N 1
ATOM 649 C CA . LEU A 1 93 ? 9.832 3.797 -12.087 1.00 87.44 93 LEU A CA 1
ATOM 650 C C . LEU A 1 93 ? 8.775 4.834 -11.691 1.00 87.44 93 LEU A C 1
ATOM 652 O O . LEU A 1 93 ? 7.960 4.567 -10.805 1.00 87.44 93 LEU A O 1
ATOM 656 N N . GLY A 1 94 ? 8.738 5.975 -12.381 1.00 89.00 94 GLY A N 1
ATOM 657 C CA . GLY A 1 94 ? 7.717 7.005 -12.207 1.00 89.00 94 GLY A CA 1
ATOM 658 C C . GLY A 1 94 ? 6.308 6.482 -12.490 1.00 89.00 94 GLY A C 1
ATOM 659 O O . GLY A 1 94 ? 5.400 6.683 -11.680 1.00 89.00 94 GLY A O 1
ATOM 660 N N . LEU A 1 95 ? 6.129 5.736 -13.584 1.00 93.12 95 LEU A N 1
ATOM 661 C CA . LEU A 1 95 ? 4.852 5.105 -13.929 1.00 93.12 95 LEU A CA 1
ATOM 662 C C . LEU A 1 95 ? 4.406 4.092 -12.870 1.00 93.12 95 LEU A C 1
ATOM 664 O O . LEU A 1 95 ? 3.264 4.150 -12.415 1.00 93.12 95 LEU A O 1
ATOM 668 N N . ARG A 1 96 ? 5.312 3.222 -12.405 1.00 92.50 96 ARG A N 1
ATOM 669 C CA . ARG A 1 96 ? 4.998 2.280 -11.319 1.00 92.50 96 ARG A CA 1
ATOM 670 C C . ARG A 1 96 ? 4.641 2.980 -10.014 1.00 92.50 96 ARG A C 1
ATOM 672 O O . ARG A 1 96 ? 3.779 2.502 -9.280 1.00 92.50 96 ARG A O 1
ATOM 679 N N . ALA A 1 97 ? 5.293 4.098 -9.700 1.00 93.94 97 ALA A N 1
ATOM 680 C CA . ALA A 1 97 ? 4.959 4.870 -8.511 1.00 93.94 97 ALA A CA 1
ATOM 681 C C . ALA A 1 97 ? 3.538 5.444 -8.605 1.00 93.94 97 ALA A C 1
ATOM 683 O O . ALA A 1 97 ? 2.793 5.365 -7.631 1.00 93.94 97 ALA A O 1
ATOM 684 N N . LEU A 1 98 ? 3.136 5.971 -9.765 1.00 95.75 98 LEU A N 1
ATOM 685 C CA . LEU A 1 98 ? 1.773 6.467 -9.992 1.00 95.75 98 LEU A CA 1
ATOM 686 C C . LEU A 1 98 ? 0.728 5.348 -9.921 1.00 95.75 98 LEU A C 1
ATOM 688 O O . LEU A 1 98 ? -0.323 5.532 -9.303 1.00 95.75 98 LEU A O 1
ATOM 692 N N . GLU A 1 99 ? 1.029 4.186 -10.497 1.00 96.75 99 GLU A N 1
ATOM 693 C CA . GLU A 1 99 ? 0.172 3.002 -10.412 1.00 96.75 99 GLU A CA 1
ATOM 694 C C . GLU A 1 99 ? -0.037 2.580 -8.951 1.00 96.75 99 GLU A C 1
ATOM 696 O O . GLU A 1 99 ? -1.174 2.422 -8.502 1.00 96.75 99 GLU A O 1
ATOM 701 N N . LEU A 1 100 ? 1.047 2.520 -8.170 1.00 96.75 100 LEU A N 1
ATOM 702 C CA . LEU A 1 100 ? 0.981 2.212 -6.745 1.00 96.75 100 LEU A CA 1
ATOM 703 C C . LEU A 1 100 ? 0.163 3.251 -5.972 1.00 96.75 100 LEU A C 1
ATOM 705 O O . LEU A 1 100 ? -0.633 2.885 -5.108 1.00 96.75 100 LEU A O 1
ATOM 709 N N . GLN A 1 101 ? 0.327 4.542 -6.273 1.00 97.69 101 GLN A N 1
ATOM 710 C CA . GLN A 1 101 ? -0.483 5.589 -5.646 1.00 97.69 101 GLN A CA 1
ATOM 711 C C . GLN A 1 101 ? -1.975 5.378 -5.912 1.00 97.69 101 GLN A C 1
ATOM 713 O O . GLN A 1 101 ? -2.778 5.525 -4.991 1.00 97.69 101 GLN A O 1
ATOM 718 N N . SER A 1 102 ? -2.347 5.030 -7.147 1.00 97.88 102 SER A N 1
ATOM 719 C CA . SER A 1 102 ? -3.739 4.750 -7.502 1.00 97.88 102 SER A CA 1
ATOM 720 C C . SER A 1 102 ? -4.265 3.522 -6.763 1.00 97.88 102 SER A C 1
ATOM 722 O O . SER A 1 102 ? -5.281 3.607 -6.080 1.00 97.88 102 SER A O 1
ATOM 724 N N . ALA A 1 103 ? -3.535 2.409 -6.812 1.00 97.88 103 ALA A N 1
ATOM 725 C CA . ALA A 1 103 ? -3.955 1.164 -6.176 1.00 97.88 103 ALA A CA 1
ATOM 726 C C . ALA A 1 103 ? -4.092 1.295 -4.647 1.00 97.88 103 ALA A C 1
ATOM 728 O O . ALA A 1 103 ? -4.959 0.673 -4.033 1.00 97.88 103 ALA A O 1
ATOM 729 N N . LEU A 1 104 ? -3.268 2.134 -4.010 1.00 98.12 104 LEU A N 1
ATOM 730 C CA . LEU A 1 104 ? -3.412 2.447 -2.589 1.00 98.12 104 LEU A CA 1
ATOM 731 C C . LEU A 1 104 ? -4.699 3.238 -2.296 1.00 98.12 104 LEU A C 1
ATOM 733 O O . LEU A 1 104 ? -5.361 2.934 -1.303 1.00 98.12 104 LEU A O 1
ATOM 737 N N . ARG A 1 105 ? -5.089 4.188 -3.161 1.00 98.25 105 ARG A N 1
ATOM 738 C CA . ARG A 1 105 ? -6.361 4.929 -3.029 1.00 98.25 105 ARG A CA 1
ATOM 739 C C . ARG A 1 105 ? -7.586 4.026 -3.162 1.00 98.25 105 ARG A C 1
ATOM 741 O O . ARG A 1 105 ? -8.578 4.260 -2.479 1.00 98.25 105 ARG A O 1
ATOM 748 N N . ASP A 1 106 ? -7.506 2.977 -3.981 1.00 98.19 106 ASP A N 1
ATOM 749 C CA . ASP A 1 106 ? -8.587 1.990 -4.134 1.00 98.19 106 ASP A CA 1
ATOM 750 C C . ASP A 1 106 ? -8.784 1.123 -2.876 1.00 98.19 106 ASP A C 1
ATOM 752 O O . ASP A 1 106 ? -9.859 0.563 -2.627 1.00 98.19 106 ASP A O 1
ATOM 756 N N . ILE A 1 107 ? -7.737 0.981 -2.059 1.00 97.94 107 ILE A N 1
ATOM 757 C CA . ILE A 1 107 ? -7.836 0.309 -0.762 1.00 97.94 107 ILE A CA 1
ATOM 758 C C . ILE A 1 107 ? -8.442 1.252 0.272 1.00 97.94 107 ILE A C 1
ATOM 760 O O . ILE A 1 107 ? -9.345 0.844 1.008 1.00 97.94 107 ILE A O 1
ATOM 764 N N . ASP A 1 108 ? -7.934 2.481 0.329 1.00 97.50 108 ASP A N 1
ATOM 765 C CA . ASP A 1 108 ? -8.386 3.519 1.243 1.00 97.50 108 ASP A CA 1
ATOM 766 C C . ASP A 1 108 ? -8.161 4.911 0.614 1.00 97.50 108 ASP A C 1
ATOM 768 O O . ASP A 1 108 ? -7.013 5.257 0.317 1.00 97.50 108 ASP A O 1
ATOM 772 N N . PRO A 1 109 ? -9.213 5.735 0.425 1.00 96.94 109 PRO A N 1
ATOM 773 C CA . PRO A 1 109 ? -9.108 7.023 -0.267 1.00 96.94 109 PRO A CA 1
ATOM 774 C C . PRO A 1 109 ? -8.123 8.021 0.352 1.00 96.94 109 PRO A C 1
ATOM 776 O O . PRO A 1 109 ? -7.718 8.969 -0.318 1.00 96.94 109 PRO A O 1
ATOM 779 N N . ALA A 1 110 ? -7.752 7.844 1.624 1.00 96.88 110 ALA A N 1
ATOM 780 C CA . ALA A 1 110 ? -6.782 8.701 2.302 1.00 96.88 110 ALA A CA 1
ATOM 781 C C . ALA A 1 110 ? -5.313 8.349 1.988 1.00 96.88 110 ALA A C 1
ATOM 783 O O . ALA A 1 110 ? -4.412 9.057 2.442 1.00 96.88 110 ALA A O 1
ATOM 784 N N . LEU A 1 111 ? -5.064 7.262 1.252 1.00 97.19 111 LEU A N 1
ATOM 785 C CA . LEU A 1 111 ? -3.730 6.809 0.858 1.00 97.19 111 LEU A CA 1
ATOM 786 C C . LEU A 1 111 ? -3.332 7.307 -0.538 1.00 97.19 111 LEU A C 1
ATOM 788 O O . LEU A 1 111 ? -4.046 8.053 -1.204 1.00 97.19 111 LEU A O 1
ATOM 792 N N . GLY A 1 112 ? -2.151 6.889 -0.993 1.00 95.50 112 GLY A N 1
ATOM 793 C CA . GLY A 1 112 ? -1.643 7.195 -2.330 1.00 95.50 112 GLY A CA 1
ATOM 794 C C . GLY A 1 112 ? -0.995 8.572 -2.430 1.00 95.50 112 GLY A C 1
ATOM 795 O O . GLY A 1 112 ? -0.863 9.114 -3.532 1.00 95.50 112 GLY A O 1
ATOM 796 N N . ALA A 1 113 ? -0.586 9.136 -1.292 1.00 95.69 113 ALA A N 1
ATOM 797 C CA . ALA A 1 113 ? 0.322 10.268 -1.258 1.00 95.69 113 ALA A CA 1
ATOM 798 C C . ALA A 1 113 ? 1.744 9.816 -1.631 1.00 95.69 113 ALA A C 1
ATOM 800 O O . ALA A 1 113 ? 2.116 8.654 -1.467 1.00 95.69 113 ALA A O 1
ATOM 801 N N . ALA A 1 114 ? 2.593 10.751 -2.063 1.00 93.06 114 ALA A N 1
ATOM 802 C CA . ALA A 1 114 ? 3.994 10.447 -2.374 1.00 93.06 114 ALA A CA 1
ATOM 803 C C . ALA A 1 114 ? 4.749 9.817 -1.182 1.00 93.06 114 ALA A C 1
ATOM 805 O O . ALA A 1 114 ? 5.605 8.954 -1.369 1.00 93.06 114 ALA A O 1
ATOM 806 N N . SER A 1 115 ? 4.397 10.191 0.054 1.00 94.81 115 SER A N 1
ATOM 807 C CA . SER A 1 115 ? 4.975 9.607 1.270 1.00 94.81 115 SER A CA 1
ATOM 808 C C . SER A 1 115 ? 4.622 8.128 1.462 1.00 94.81 115 SER A C 1
ATOM 810 O O . SER A 1 115 ? 5.400 7.393 2.072 1.00 94.81 115 SER A O 1
ATOM 812 N N . ASP A 1 116 ? 3.498 7.666 0.913 1.00 97.19 116 ASP A N 1
ATOM 813 C CA . ASP A 1 116 ? 3.070 6.271 1.013 1.00 97.19 116 ASP A CA 1
ATOM 814 C C . ASP A 1 116 ? 3.894 5.340 0.118 1.00 97.19 116 ASP A C 1
ATOM 816 O O . ASP A 1 116 ? 4.056 4.166 0.439 1.00 97.19 116 ASP A O 1
ATOM 820 N N . ILE A 1 117 ? 4.521 5.871 -0.935 1.00 95.75 117 ILE A N 1
ATOM 821 C CA . ILE A 1 117 ? 5.449 5.117 -1.791 1.00 95.75 117 ILE A CA 1
ATOM 822 C C . ILE A 1 117 ? 6.708 4.730 -1.021 1.00 95.75 117 ILE A C 1
ATOM 824 O O . ILE A 1 117 ? 7.149 3.581 -1.067 1.00 95.75 117 ILE A O 1
ATOM 828 N N . LYS A 1 118 ? 7.244 5.654 -0.216 1.00 95.50 118 LYS A N 1
ATOM 829 C CA . LYS A 1 118 ? 8.366 5.342 0.674 1.00 95.50 118 LYS A CA 1
ATOM 830 C C . LYS A 1 118 ? 7.977 4.275 1.703 1.00 95.50 118 LYS A C 1
ATOM 832 O O . LYS A 1 118 ? 8.716 3.311 1.897 1.00 95.50 118 LYS A O 1
ATOM 837 N N . LYS A 1 119 ? 6.800 4.411 2.325 1.00 97.75 119 LYS A N 1
ATOM 838 C CA . LYS A 1 119 ? 6.277 3.418 3.279 1.00 97.75 119 LYS A CA 1
ATOM 839 C C . LYS A 1 119 ? 6.102 2.043 2.636 1.00 97.75 119 LYS A C 1
ATOM 841 O O . LYS A 1 119 ? 6.392 1.042 3.283 1.00 97.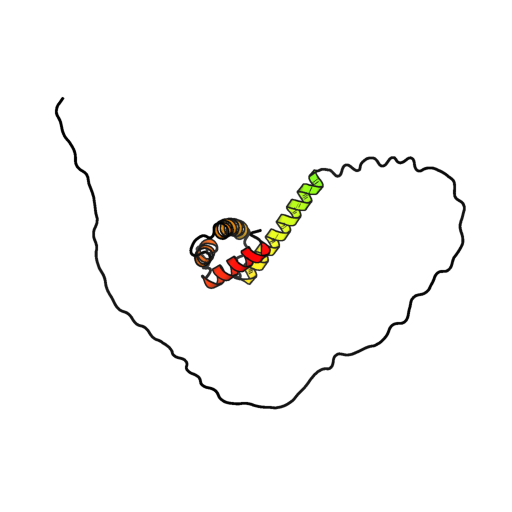75 119 LYS A O 1
ATOM 846 N N . ALA A 1 120 ? 5.656 1.983 1.382 1.00 97.44 120 ALA A N 1
ATOM 847 C CA . ALA A 1 120 ? 5.534 0.741 0.627 1.00 97.44 120 ALA A CA 1
ATOM 848 C C . ALA A 1 120 ? 6.889 0.055 0.419 1.00 97.44 120 ALA A C 1
ATOM 850 O O . ALA A 1 120 ? 6.986 -1.153 0.621 1.00 97.44 120 ALA A O 1
ATOM 851 N N . GLY A 1 121 ? 7.947 0.812 0.114 1.00 95.75 121 GLY A N 1
ATOM 852 C CA . GLY A 1 121 ? 9.308 0.271 0.036 1.00 95.75 121 GLY A CA 1
ATOM 853 C C . GLY A 1 121 ? 9.780 -0.338 1.363 1.00 95.75 121 GLY A C 1
ATOM 854 O O . GLY A 1 121 ? 10.272 -1.466 1.398 1.00 95.75 121 GLY A O 1
ATOM 855 N N . GLU A 1 122 ? 9.561 0.366 2.476 1.00 97.06 122 GLU A N 1
ATOM 856 C CA . GLU A 1 122 ? 9.881 -0.144 3.818 1.00 97.06 122 GLU A CA 1
ATOM 857 C C . GLU A 1 122 ? 9.042 -1.384 4.172 1.00 97.06 122 GLU A C 1
ATOM 859 O O . GLU A 1 122 ? 9.550 -2.351 4.737 1.00 97.06 122 GLU A O 1
ATOM 864 N N . GLN A 1 123 ? 7.767 -1.397 3.782 1.00 97.69 123 GLN A N 1
ATOM 865 C CA . GLN A 1 123 ? 6.893 -2.548 3.971 1.00 97.69 123 GLN A CA 1
ATOM 866 C C . GLN A 1 123 ? 7.352 -3.749 3.133 1.00 97.69 123 GLN A C 1
ATOM 868 O O . GLN A 1 123 ? 7.356 -4.873 3.628 1.00 97.69 123 GLN A O 1
ATOM 873 N N . CYS A 1 124 ? 7.798 -3.537 1.893 1.00 97.44 124 CYS A N 1
ATOM 874 C CA . CYS A 1 124 ? 8.374 -4.595 1.066 1.00 97.44 124 CYS A CA 1
ATOM 875 C C . CYS A 1 124 ? 9.620 -5.211 1.701 1.00 97.44 124 CYS A C 1
ATOM 877 O O . CYS A 1 124 ? 9.793 -6.431 1.659 1.00 97.44 124 CYS A O 1
ATOM 879 N N . PHE A 1 125 ? 10.463 -4.396 2.335 1.00 96.12 125 PHE A N 1
ATOM 880 C CA . PHE A 1 125 ? 11.608 -4.898 3.087 1.00 96.12 125 PHE A CA 1
ATOM 881 C C . PHE A 1 125 ? 11.174 -5.825 4.235 1.00 96.12 125 PHE A C 1
ATOM 883 O O . PHE A 1 125 ? 11.691 -6.940 4.355 1.00 96.12 125 PHE A O 1
ATOM 890 N N . ASP A 1 126 ? 10.174 -5.423 5.024 1.00 96.00 126 ASP A N 1
ATOM 891 C CA . ASP A 1 126 ? 9.633 -6.241 6.118 1.00 96.00 126 ASP A CA 1
ATOM 892 C C . ASP A 1 126 ? 8.988 -7.542 5.607 1.00 96.00 126 ASP A C 1
ATOM 894 O O . ASP A 1 126 ? 9.182 -8.619 6.182 1.00 96.00 126 ASP A O 1
ATOM 898 N N . LEU A 1 127 ? 8.264 -7.465 4.487 1.00 96.44 127 LEU A N 1
ATOM 899 C CA . LEU A 1 127 ? 7.625 -8.608 3.837 1.00 96.44 127 LEU A CA 1
ATOM 900 C C . LEU A 1 127 ? 8.648 -9.637 3.345 1.00 96.44 127 LEU A C 1
ATOM 902 O O . LEU A 1 127 ? 8.479 -10.832 3.601 1.00 96.44 127 LEU A O 1
ATOM 906 N N . ARG A 1 128 ? 9.739 -9.194 2.707 1.00 95.62 128 ARG A N 1
ATOM 907 C CA . ARG A 1 128 ? 10.831 -10.076 2.252 1.00 95.62 128 ARG A CA 1
ATOM 908 C C . ARG A 1 128 ? 11.524 -10.784 3.414 1.00 95.62 128 ARG A C 1
ATOM 910 O O . ARG A 1 128 ? 11.920 -11.940 3.287 1.00 95.62 128 ARG A O 1
ATOM 917 N N . ARG A 1 129 ? 11.631 -10.117 4.565 1.00 94.56 129 ARG A N 1
ATOM 918 C CA . ARG A 1 129 ? 12.225 -10.680 5.789 1.00 94.56 129 ARG A CA 1
ATOM 919 C C . ARG A 1 129 ? 11.247 -11.498 6.631 1.00 94.56 129 ARG A C 1
ATOM 921 O O . ARG A 1 129 ? 11.654 -12.014 7.668 1.00 94.56 129 ARG A O 1
ATOM 928 N N . LYS A 1 130 ? 9.992 -11.644 6.188 1.00 92.94 130 LYS A N 1
ATOM 929 C CA . LYS A 1 130 ? 8.923 -12.362 6.902 1.00 92.94 130 LYS A CA 1
ATOM 930 C C . LYS A 1 130 ? 8.729 -11.837 8.330 1.00 92.94 130 LYS A C 1
ATOM 932 O O . LYS A 1 130 ? 8.632 -12.619 9.274 1.00 92.94 130 LYS A O 1
ATOM 937 N N . ALA A 1 131 ? 8.693 -10.512 8.486 1.00 92.75 131 ALA A N 1
ATOM 938 C CA . ALA A 1 131 ? 8.428 -9.877 9.774 1.00 92.75 131 ALA A CA 1
ATOM 939 C C . ALA A 1 131 ? 7.115 -10.388 10.400 1.00 92.75 131 ALA A C 1
ATOM 941 O O . ALA A 1 131 ? 6.146 -10.690 9.696 1.00 92.75 131 ALA A O 1
ATOM 942 N N . ALA A 1 132 ? 7.081 -10.475 11.731 1.00 94.75 132 ALA A N 1
ATOM 943 C CA . ALA A 1 132 ? 5.878 -10.859 12.459 1.00 94.75 13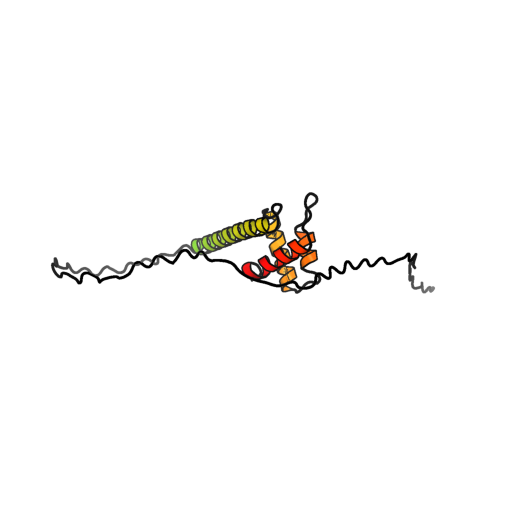2 ALA A CA 1
ATOM 944 C C . ALA A 1 132 ? 4.776 -9.797 12.295 1.00 94.75 132 ALA A C 1
ATOM 946 O O . ALA A 1 132 ? 5.056 -8.599 12.271 1.00 94.75 132 ALA A O 1
ATOM 947 N N . ASN A 1 133 ? 3.520 -10.243 12.214 1.00 97.19 133 ASN A N 1
ATOM 948 C CA . ASN A 1 133 ? 2.328 -9.391 12.096 1.00 97.19 133 ASN A CA 1
ATOM 949 C C . ASN A 1 133 ? 2.438 -8.325 10.981 1.00 97.19 133 ASN A C 1
ATOM 951 O O . ASN A 1 133 ? 2.337 -7.120 11.250 1.00 97.19 133 ASN A O 1
ATOM 955 N N . PRO A 1 134 ? 2.648 -8.735 9.714 1.00 97.38 134 PRO A N 1
ATOM 956 C CA . PRO A 1 134 ? 2.859 -7.793 8.618 1.00 97.38 134 PRO A CA 1
ATOM 957 C C . PRO A 1 134 ? 1.624 -6.921 8.356 1.00 97.38 134 PRO A C 1
ATOM 959 O O . PRO A 1 134 ? 1.774 -5.766 7.960 1.00 97.38 134 PRO A O 1
ATOM 962 N N . ASP A 1 135 ? 0.414 -7.436 8.591 1.00 98.38 135 ASP A N 1
ATOM 963 C CA . ASP A 1 135 ? -0.848 -6.728 8.325 1.00 98.38 135 ASP A CA 1
ATOM 964 C C . ASP A 1 135 ? -1.082 -5.588 9.319 1.00 98.38 135 ASP A C 1
ATOM 966 O O . ASP A 1 135 ? -1.411 -4.469 8.927 1.00 98.38 135 ASP A O 1
ATOM 970 N N . GLU A 1 136 ? -0.823 -5.825 10.607 1.00 98.38 136 GLU A N 1
ATOM 971 C CA . GLU A 1 136 ? -0.852 -4.764 11.616 1.00 98.38 136 GLU A CA 1
ATOM 972 C C . GLU A 1 136 ? 0.254 -3.733 11.394 1.00 98.38 136 GLU A C 1
ATOM 974 O O . GLU A 1 136 ? 0.054 -2.539 11.614 1.00 98.38 136 GLU A O 1
ATOM 979 N N . THR A 1 137 ? 1.433 -4.190 10.968 1.00 98.19 137 THR A N 1
ATOM 980 C CA . THR A 1 137 ? 2.557 -3.302 10.663 1.00 98.19 137 THR A CA 1
ATOM 981 C C . THR A 1 137 ? 2.213 -2.386 9.496 1.00 98.19 137 THR A C 1
ATOM 983 O O . THR A 1 137 ? 2.397 -1.178 9.622 1.00 98.19 137 THR A O 1
ATOM 986 N N . ALA A 1 138 ? 1.615 -2.919 8.426 1.00 98.25 138 ALA A N 1
ATOM 987 C CA . ALA A 1 138 ? 1.092 -2.113 7.327 1.00 98.25 138 ALA A CA 1
ATOM 988 C C . ALA A 1 138 ? 0.035 -1.116 7.827 1.00 98.25 138 ALA A C 1
ATOM 990 O O . ALA A 1 138 ? 0.166 0.084 7.602 1.00 98.25 138 ALA A O 1
ATOM 991 N N . ALA A 1 139 ? -0.965 -1.577 8.580 1.00 98.50 139 ALA A N 1
ATOM 992 C CA . ALA A 1 139 ? -2.012 -0.706 9.114 1.00 98.50 139 ALA A CA 1
ATOM 993 C C . ALA A 1 139 ? -1.438 0.465 9.934 1.00 98.50 139 ALA A C 1
ATOM 995 O O . ALA A 1 139 ? -1.799 1.623 9.722 1.00 98.50 139 ALA A O 1
ATOM 996 N N . ARG A 1 140 ? -0.473 0.203 10.823 1.00 98.31 140 ARG A N 1
ATOM 997 C CA . ARG A 1 140 ? 0.199 1.256 11.600 1.00 98.31 140 ARG A CA 1
ATOM 998 C C . ARG A 1 140 ? 1.050 2.178 10.730 1.00 98.31 140 ARG A C 1
ATOM 1000 O O . ARG A 1 140 ? 0.996 3.387 10.927 1.00 98.31 140 ARG A O 1
ATOM 1007 N N . ARG A 1 141 ? 1.820 1.625 9.788 1.00 98.06 141 ARG A N 1
ATOM 1008 C CA . ARG A 1 141 ? 2.752 2.378 8.933 1.00 98.06 141 ARG A CA 1
ATOM 1009 C C . ARG A 1 141 ? 2.013 3.351 8.017 1.00 98.06 141 ARG A C 1
ATOM 1011 O O . ARG A 1 141 ? 2.435 4.495 7.870 1.00 98.06 141 ARG A O 1
ATOM 1018 N N . PHE A 1 142 ? 0.911 2.906 7.417 1.00 98.19 142 PHE A N 1
ATOM 1019 C CA . PHE A 1 142 ? 0.120 3.715 6.490 1.00 98.19 142 PHE A CA 1
ATOM 1020 C C . PHE A 1 142 ? -0.876 4.645 7.196 1.00 98.19 142 PHE A C 1
ATOM 1022 O O . PHE A 1 142 ? -1.289 5.639 6.608 1.00 98.19 142 PHE A O 1
ATOM 1029 N N . SER A 1 143 ? -1.180 4.411 8.475 1.00 97.94 143 SER A N 1
ATOM 1030 C CA . SER A 1 143 ? -1.933 5.367 9.292 1.00 97.94 143 SER A CA 1
ATOM 1031 C C . SER A 1 143 ? -1.187 6.693 9.487 1.00 97.94 143 SER A C 1
ATOM 1033 O O . SER A 1 143 ? 0.041 6.754 9.534 1.00 97.94 143 SER A O 1
ATOM 1035 N N . THR A 1 144 ? -1.949 7.762 9.688 1.00 95.88 144 THR A N 1
ATOM 1036 C CA . THR A 1 144 ? -1.462 9.089 10.076 1.00 95.88 144 THR A CA 1
ATOM 1037 C C . THR A 1 144 ? -2.085 9.516 11.413 1.00 95.88 144 THR A C 1
ATOM 1039 O O . THR A 1 144 ? -2.710 8.715 12.126 1.00 95.88 144 THR A O 1
ATOM 1042 N N . ALA A 1 145 ? -1.874 10.776 11.804 1.00 94.75 145 ALA A N 1
ATOM 1043 C CA . ALA A 1 145 ? -2.565 11.360 12.952 1.00 94.75 145 ALA A CA 1
ATOM 1044 C C . ALA A 1 145 ? -4.046 11.647 12.639 1.00 94.75 145 ALA A C 1
ATOM 1046 O O . ALA A 1 145 ? -4.880 11.574 13.534 1.00 94.75 145 ALA A O 1
ATOM 1047 N N . GLN A 1 146 ? -4.368 11.931 11.375 1.00 94.75 146 GLN A N 1
ATOM 1048 C CA . GLN A 1 146 ? -5.693 12.345 10.909 1.00 94.75 146 GLN A CA 1
ATOM 1049 C C . GLN A 1 146 ? -6.510 11.188 10.319 1.00 94.75 146 GLN A C 1
ATOM 1051 O O . GLN A 1 146 ? -7.725 11.299 10.195 1.00 94.75 146 GLN A O 1
ATOM 1056 N N . HIS A 1 147 ? -5.858 10.082 9.956 1.00 96.44 147 HIS A N 1
ATOM 1057 C CA . HIS A 1 147 ? -6.496 8.931 9.331 1.00 96.44 147 HIS A CA 1
ATOM 1058 C C . HIS A 1 147 ? -5.923 7.617 9.877 1.00 96.44 147 HIS A C 1
ATOM 1060 O O . HIS A 1 147 ? -4.712 7.481 10.073 1.00 96.44 147 HIS A O 1
ATOM 1066 N N . LYS A 1 148 ? -6.793 6.633 10.123 1.00 98.00 148 LYS A N 1
ATOM 1067 C CA . LYS A 1 148 ? -6.413 5.302 10.607 1.00 98.00 148 LYS A CA 1
ATOM 1068 C C . LYS A 1 148 ? -6.738 4.242 9.566 1.00 98.00 148 LYS A C 1
ATOM 1070 O O . LYS A 1 148 ? -7.900 4.029 9.243 1.00 98.00 148 LYS A O 1
ATOM 1075 N N . VAL A 1 149 ? -5.704 3.519 9.150 1.00 98.19 149 VAL A N 1
ATOM 1076 C CA . VAL A 1 149 ? -5.817 2.335 8.302 1.00 98.19 149 VAL A CA 1
ATOM 1077 C C . VAL A 1 149 ? -6.122 1.132 9.191 1.00 98.19 149 VAL A C 1
ATOM 1079 O O . VAL A 1 149 ? -5.448 0.892 10.195 1.00 98.19 149 VAL A O 1
ATOM 1082 N N . THR A 1 150 ? -7.148 0.366 8.833 1.00 98.44 150 THR A N 1
ATOM 1083 C CA . THR A 1 150 ? -7.533 -0.850 9.563 1.00 98.44 150 THR A CA 1
ATOM 1084 C C . THR A 1 150 ? -6.575 -2.008 9.274 1.00 98.44 150 THR A C 1
ATOM 1086 O O . THR A 1 150 ? -5.901 -2.030 8.246 1.00 98.44 150 THR A O 1
ATOM 1089 N N . VAL A 1 151 ? -6.546 -3.032 10.136 1.00 98.50 151 VAL A N 1
ATOM 1090 C CA . VAL A 1 151 ? -5.762 -4.261 9.878 1.00 98.50 151 VAL A CA 1
ATOM 1091 C C . VAL A 1 151 ? -6.222 -4.962 8.593 1.00 98.50 151 VAL A C 1
ATOM 1093 O O . VAL A 1 151 ? -5.397 -5.484 7.847 1.00 98.50 151 VAL A O 1
ATOM 1096 N N . ALA A 1 152 ? -7.521 -4.914 8.277 1.00 98.50 152 ALA A N 1
ATOM 1097 C CA . ALA A 1 152 ? -8.056 -5.446 7.024 1.00 98.50 152 ALA A CA 1
ATOM 1098 C C . ALA A 1 152 ? -7.491 -4.709 5.796 1.00 98.50 152 ALA A C 1
ATOM 1100 O O . ALA A 1 152 ? -7.053 -5.354 4.842 1.00 98.50 152 ALA A O 1
ATOM 1101 N N . ASN A 1 153 ? -7.421 -3.374 5.840 1.00 98.44 153 ASN A N 1
ATOM 1102 C CA . ASN A 1 153 ? -6.760 -2.594 4.792 1.00 98.44 153 ASN A CA 1
ATOM 1103 C C . ASN A 1 153 ? -5.250 -2.869 4.762 1.00 98.44 153 ASN A C 1
ATOM 1105 O O . ASN A 1 153 ? -4.696 -3.046 3.684 1.00 98.44 153 ASN A O 1
ATOM 1109 N N . GLY A 1 154 ? -4.597 -3.031 5.917 1.00 98.44 154 GLY A N 1
ATOM 1110 C CA . GLY A 1 154 ? -3.197 -3.463 6.007 1.00 98.44 154 GLY A CA 1
ATOM 1111 C C . GLY A 1 154 ? -2.926 -4.792 5.288 1.00 98.44 154 GLY A C 1
ATOM 1112 O O . GLY A 1 154 ? -1.954 -4.907 4.542 1.00 98.44 154 GLY A O 1
ATOM 1113 N N . LYS A 1 155 ? -3.828 -5.770 5.426 1.00 98.62 155 LYS A N 1
ATOM 1114 C CA . LYS A 1 155 ? -3.774 -7.038 4.683 1.00 98.62 155 LYS A CA 1
ATOM 1115 C C . LYS A 1 155 ? -3.921 -6.833 3.172 1.00 98.62 155 LYS A C 1
ATOM 1117 O O . LYS A 1 155 ? -3.167 -7.432 2.406 1.00 98.62 155 LYS A O 1
ATOM 1122 N N . ARG A 1 156 ? -4.858 -5.983 2.734 1.00 98.62 156 ARG A N 1
ATOM 1123 C CA . ARG A 1 156 ? -5.039 -5.640 1.307 1.00 98.62 156 ARG A CA 1
ATOM 1124 C C . ARG A 1 156 ? -3.795 -4.958 0.734 1.00 98.62 156 ARG A C 1
ATOM 1126 O O . ARG A 1 156 ? -3.354 -5.334 -0.346 1.00 98.62 156 ARG A O 1
ATOM 1133 N N . ILE A 1 157 ? -3.184 -4.039 1.485 1.00 98.44 157 ILE A N 1
ATOM 1134 C CA . ILE A 1 157 ? -1.923 -3.381 1.111 1.00 98.44 157 ILE A CA 1
ATOM 1135 C C . ILE A 1 157 ? -0.818 -4.426 0.952 1.00 98.44 157 ILE A C 1
ATOM 1137 O O . ILE A 1 157 ? -0.129 -4.448 -0.060 1.00 98.44 157 ILE A O 1
ATOM 1141 N N . ASN A 1 158 ? -0.665 -5.343 1.908 1.00 98.38 158 ASN A N 1
ATOM 1142 C CA . ASN A 1 158 ? 0.350 -6.390 1.805 1.00 98.38 158 ASN A CA 1
ATOM 1143 C C . ASN A 1 158 ? 0.136 -7.319 0.608 1.00 98.38 158 ASN A C 1
ATOM 1145 O O . ASN A 1 158 ? 1.118 -7.736 -0.000 1.00 98.38 158 ASN A O 1
ATOM 1149 N N . ALA A 1 159 ? -1.113 -7.653 0.275 1.00 98.19 159 ALA A N 1
ATOM 1150 C CA . ALA A 1 159 ? -1.426 -8.447 -0.910 1.00 98.19 159 ALA A CA 1
ATOM 1151 C C . ALA A 1 159 ? -1.005 -7.712 -2.192 1.00 98.19 159 ALA A C 1
ATOM 1153 O O . ALA A 1 159 ? -0.203 -8.252 -2.951 1.00 98.19 159 ALA A O 1
ATOM 1154 N N . LEU A 1 160 ? -1.439 -6.454 -2.346 1.00 97.81 160 LEU A N 1
ATOM 1155 C CA . LEU A 1 160 ? -1.059 -5.579 -3.459 1.00 97.81 160 LEU A CA 1
ATOM 1156 C C . LEU A 1 160 ? 0.466 -5.511 -3.625 1.00 97.81 160 LEU A C 1
ATOM 1158 O O . LEU A 1 160 ? 1.000 -5.726 -4.711 1.00 97.81 160 LEU A O 1
ATOM 1162 N N . LEU A 1 161 ? 1.181 -5.244 -2.531 1.00 97.50 161 LEU A N 1
ATOM 1163 C CA . LEU A 1 161 ? 2.631 -5.084 -2.558 1.00 97.50 161 LEU A CA 1
ATOM 1164 C C . LEU A 1 161 ? 3.355 -6.379 -2.948 1.00 97.50 161 LEU A C 1
ATOM 1166 O O . LEU A 1 161 ? 4.295 -6.338 -3.740 1.00 97.50 161 LEU A O 1
ATOM 1170 N N . ARG A 1 162 ? 2.915 -7.534 -2.435 1.00 96.56 162 ARG A N 1
ATOM 1171 C CA . ARG A 1 162 ? 3.509 -8.836 -2.781 1.00 96.56 162 ARG A CA 1
ATOM 1172 C C . ARG A 1 162 ? 3.312 -9.207 -4.245 1.00 96.56 162 ARG A C 1
ATOM 1174 O O . ARG A 1 162 ? 4.195 -9.843 -4.806 1.00 96.56 162 ARG A O 1
ATOM 1181 N N . GLU A 1 163 ? 2.171 -8.849 -4.821 1.00 94.50 163 GLU A N 1
ATOM 1182 C CA . GLU A 1 163 ? 1.813 -9.218 -6.188 1.00 94.50 163 GLU A CA 1
ATOM 1183 C C . GLU A 1 163 ? 2.596 -8.415 -7.231 1.00 94.50 163 GLU A C 1
ATOM 1185 O O . GLU A 1 163 ? 3.109 -8.993 -8.186 1.00 94.50 163 GLU A O 1
ATOM 1190 N N . GLY A 1 164 ? 2.730 -7.098 -7.035 1.00 89.44 164 GLY A N 1
ATOM 1191 C CA . GLY A 1 164 ? 3.247 -6.213 -8.087 1.00 89.44 164 GLY A CA 1
ATOM 1192 C C . GLY A 1 164 ? 4.544 -5.466 -7.779 1.00 89.44 164 GLY A C 1
ATOM 1193 O O . GLY A 1 164 ? 5.226 -5.025 -8.707 1.00 89.44 164 GLY A O 1
ATOM 1194 N N . TYR A 1 165 ? 4.904 -5.295 -6.502 1.00 91.44 165 TYR A N 1
ATOM 1195 C CA . TYR A 1 165 ? 5.820 -4.210 -6.108 1.00 91.44 165 TYR A CA 1
ATOM 1196 C C . TYR A 1 165 ? 7.028 -4.654 -5.281 1.00 91.44 165 TYR A C 1
ATOM 1198 O O . TYR A 1 165 ? 8.061 -3.991 -5.312 1.00 91.44 165 TYR A O 1
ATOM 1206 N N . CYS A 1 166 ? 6.943 -5.777 -4.566 1.00 92.00 166 CYS A N 1
ATOM 1207 C CA . CYS A 1 166 ? 8.031 -6.275 -3.725 1.00 92.00 166 CYS A CA 1
ATOM 1208 C C . CYS A 1 166 ? 8.971 -7.268 -4.425 1.00 92.00 166 CYS A C 1
ATOM 1210 O O . CYS A 1 166 ? 9.682 -7.992 -3.720 1.00 92.00 166 CYS A O 1
ATOM 1212 N N . SER A 1 167 ? 9.029 -7.287 -5.759 1.00 78.12 167 SER A N 1
ATOM 1213 C CA . SER A 1 167 ? 9.927 -8.130 -6.575 1.00 78.12 167 SER A CA 1
ATOM 1214 C C . SER A 1 167 ? 11.406 -7.817 -6.378 1.00 78.12 167 SER A C 1
ATOM 1216 O O . SER A 1 167 ? 11.768 -6.623 -6.487 1.00 78.12 167 SER A O 1
#

Organism: Streptomyces melanosporofaciens (NCBI:txid67327)

Secondary structure (DSSP, 8-state):
------------------------------------------------------PPPP------PPPP-------------HHHHHHHHHHHHHHHHHHHHHHHHHH-TT---HHHHHHHHHHHHHHHTT-SSHHHHHHHHH--SS----HHHHHHHHHHHHHHT--

Sequence (167 aa):
MRGKPSTRRRDTLAASAALGAATVLLLTGCGTDGERPEASSDKPSPAMTSATPSPPTPKASTSPATPSAPPTDHRLPVEVPSDAGDQAKEDMLGLRALELQSALRDIDPALGAASDIKKAGEQCFDLRRKAANPDETAARRFSTAQHKVTVANGKRINALLREGYCS

Foldseek 3Di:
DDDDDDDDDDPDDDDDDDDDDDDDDDPPPDDDDDDDDDDDDDDDDDDDDDDDDDDDDDDDDDDDDDDDDPPPPPPPPPPPPPVVVVVVVVVVVVVVLQVLLVQLCVLPVVGSPSVVSVLLVVLLVCVVVVHPLSLVVQQVSRDDPVGGRDSVSSVVSNVVCVPPNSD

Radius of gyration: 35.02 Å; chains: 1; bounding box: 85×37×115 Å

pLDDT: mean 71.12, std 24.29, range [36.12, 98.62]